Protein AF-A0A3D2JA84-F1 (afdb_monomer)

Solvent-accessible surface area (backbone atoms only — not comparable to full-atom values): 6594 Å² total; per-residue (Å²): 135,84,79,78,58,74,46,76,39,75,86,92,82,63,103,57,94,69,76,65,98,60,51,53,33,43,37,35,64,63,84,68,76,45,43,26,36,58,77,46,74,56,95,83,52,94,64,73,42,64,46,74,56,60,59,85,82,52,64,84,43,54,64,61,51,52,52,50,52,53,33,68,74,36,76,92,55,61,77,60,69,65,62,54,40,48,72,69,37,74,90,46,61,65,72,64,39,49,52,66,70,78,104

Foldseek 3Di:
DDDWDKDAAFDPDDPDPCRDPGGQWIFTDPDDTWIWGFDDDPPPDPDTDTDTDDCVVCVVVQLVVQLVVVLRPDDVSDDDPQVSLCSRCVPDDPVVSVVVVVD

Radius of gyration: 16.43 Å; Cα contacts (8 Å, |Δi|>4): 99; chains: 1; bounding box: 30×42×46 Å

Mean predicted aligned error: 11.06 Å

Secondary structure (DSSP, 8-state):
-----EEEE-----SS----SS-SEEEE-SSS-EEEEEEE--TT-SS-EEEEPPGGGTTT-HHHHHHHHHHHHSGGG---HHHHHHHH-TTS-HHHHHHHHH-

Sequence (103 aa):
MEEQVTRAIYLVGTPFPVCPAYPLFRVTTFSRFSLARLISSSENDEVPLYEPVAERMWRSRSAARSLFKLLLCRACRRAPKEVLIETLWPDVEEASAQHRFDS

Nearest PDB structure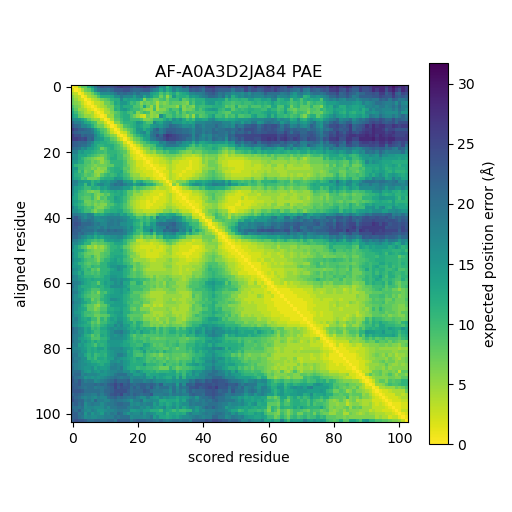s (foldseek):
  3tvl-assembly2_B  TM=3.468E-01  e=3.885E+00  Homo sapiens
  3tvl-assembly1_A  TM=3.293E-01  e=3.423E+00  Homo sapiens

pLDDT: mean 73.34, std 11.17, range [40.22, 90.5]

Structure (mmCIF, N/CA/C/O backbone):
data_AF-A0A3D2JA84-F1
#
_entry.id   AF-A0A3D2JA84-F1
#
loop_
_atom_site.group_PDB
_atom_site.id
_atom_site.type_symbol
_atom_site.label_atom_id
_atom_site.label_alt_id
_atom_site.label_comp_id
_atom_site.label_asym_id
_atom_site.label_entity_id
_atom_site.label_seq_id
_atom_site.pdbx_PDB_ins_code
_atom_site.Cartn_x
_atom_site.Cartn_y
_atom_site.Cartn_z
_atom_site.occupancy
_atom_site.B_iso_or_equiv
_atom_site.auth_seq_id
_atom_site.auth_comp_id
_atom_site.auth_asym_id
_atom_site.auth_atom_id
_atom_site.pdbx_PDB_model_num
ATOM 1 N N . MET A 1 1 ? -0.740 -21.507 -11.382 1.00 40.22 1 MET A N 1
ATOM 2 C CA . MET A 1 1 ? -0.282 -20.318 -12.128 1.00 40.22 1 MET A CA 1
ATOM 3 C C . MET A 1 1 ? -0.590 -19.135 -11.223 1.00 40.22 1 MET A C 1
ATOM 5 O O . MET A 1 1 ? -1.736 -18.723 -11.158 1.00 40.22 1 MET A O 1
ATOM 9 N N . GLU A 1 2 ? 0.353 -18.749 -10.363 1.00 46.22 2 GLU A N 1
ATOM 10 C CA . GLU A 1 2 ? 0.124 -17.691 -9.368 1.00 46.22 2 GLU A CA 1
ATOM 11 C C . GLU A 1 2 ? 0.264 -16.326 -10.048 1.00 46.22 2 GLU A C 1
ATOM 13 O O . GLU A 1 2 ? 1.331 -15.975 -10.552 1.00 46.22 2 GLU A O 1
ATOM 18 N N . GLU A 1 3 ? -0.839 -15.587 -10.121 1.00 51.53 3 GLU A N 1
ATOM 19 C CA . GLU A 1 3 ? -0.905 -14.281 -10.768 1.00 51.53 3 GLU A CA 1
ATOM 20 C C . GLU A 1 3 ? -0.234 -13.231 -9.866 1.00 51.53 3 GLU A C 1
ATOM 22 O O . GLU A 1 3 ? -0.725 -12.884 -8.791 1.00 51.53 3 GLU A O 1
ATOM 27 N N . GLN A 1 4 ? 0.945 -12.752 -10.268 1.00 51.50 4 GLN A N 1
ATOM 28 C CA . GLN A 1 4 ? 1.647 -11.698 -9.541 1.00 51.50 4 GLN A CA 1
ATOM 29 C C . GLN A 1 4 ? 0.957 -10.353 -9.787 1.00 51.50 4 GLN A C 1
ATOM 31 O O . GLN A 1 4 ? 1.069 -9.766 -10.860 1.00 51.50 4 GLN A O 1
ATOM 36 N N . VAL A 1 5 ? 0.262 -9.834 -8.773 1.00 60.75 5 VAL A N 1
ATOM 37 C CA . VAL A 1 5 ? -0.391 -8.521 -8.858 1.00 60.75 5 VAL A CA 1
ATOM 38 C C . VAL A 1 5 ? 0.602 -7.420 -8.475 1.00 60.75 5 VAL A C 1
ATOM 40 O O . VAL A 1 5 ? 0.839 -7.154 -7.294 1.00 60.75 5 VAL A O 1
ATOM 43 N N . THR A 1 6 ? 1.184 -6.755 -9.474 1.00 67.50 6 THR A N 1
ATOM 44 C CA . THR A 1 6 ? 1.996 -5.541 -9.288 1.00 67.50 6 THR A CA 1
ATOM 45 C C . THR A 1 6 ? 1.111 -4.301 -9.377 1.00 67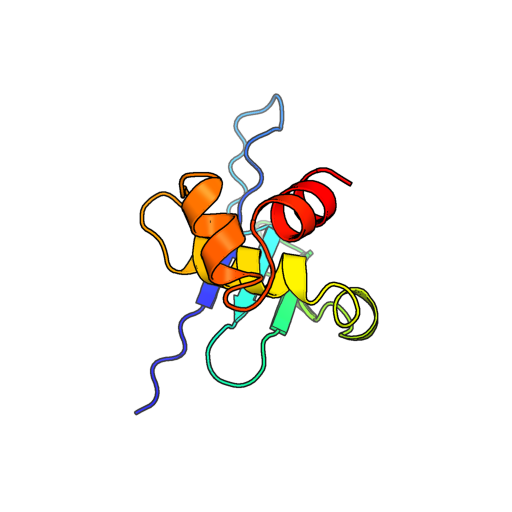.50 6 THR A C 1
ATOM 47 O O . THR A 1 6 ? 0.380 -4.123 -10.350 1.00 67.50 6 THR A O 1
ATOM 50 N N . ARG A 1 7 ? 1.185 -3.405 -8.382 1.00 69.56 7 ARG A N 1
ATOM 51 C CA . ARG A 1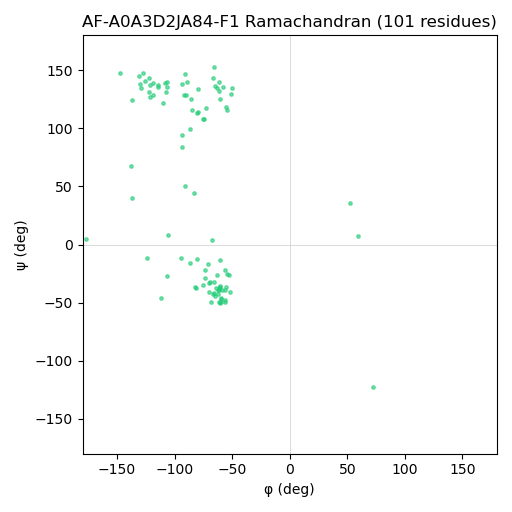 7 ? 0.452 -2.126 -8.405 1.00 69.56 7 ARG A CA 1
ATOM 52 C C . ARG A 1 7 ? 1.397 -0.928 -8.477 1.00 69.56 7 ARG A C 1
ATOM 54 O O . ARG A 1 7 ? 2.415 -0.864 -7.789 1.00 69.56 7 ARG A O 1
ATOM 61 N N . ALA A 1 8 ? 1.014 0.025 -9.322 1.00 71.00 8 ALA A N 1
ATOM 62 C CA . ALA A 1 8 ? 1.727 1.260 -9.629 1.00 71.00 8 ALA A CA 1
ATOM 63 C C . ALA A 1 8 ? 1.251 2.421 -8.735 1.00 71.00 8 ALA A C 1
ATOM 65 O O . ALA A 1 8 ? 0.048 2.572 -8.496 1.00 71.00 8 ALA A O 1
ATOM 66 N N . ILE A 1 9 ? 2.168 3.252 -8.233 1.00 69.81 9 ILE A N 1
ATOM 67 C CA . ILE A 1 9 ? 1.837 4.454 -7.449 1.00 69.81 9 ILE A CA 1
ATOM 68 C C . ILE A 1 9 ? 2.416 5.694 -8.120 1.00 69.81 9 ILE A C 1
ATOM 70 O O . ILE A 1 9 ? 3.618 5.772 -8.375 1.00 69.81 9 ILE A O 1
ATOM 74 N N . TYR A 1 10 ? 1.538 6.670 -8.336 1.00 65.38 10 TYR A N 1
ATOM 75 C CA . TYR A 1 10 ? 1.839 7.994 -8.862 1.00 65.38 10 TYR A CA 1
ATOM 76 C C . TYR A 1 10 ? 1.550 9.017 -7.759 1.00 65.38 10 TYR A C 1
ATOM 78 O O . TYR A 1 10 ? 0.528 8.906 -7.078 1.00 65.38 10 TYR A O 1
ATOM 86 N N . LEU A 1 11 ? 2.443 9.987 -7.552 1.00 59.66 11 LEU A N 1
ATOM 87 C CA . LEU A 1 11 ? 2.176 11.109 -6.653 1.00 59.66 11 LEU A CA 1
ATOM 88 C C . LEU A 1 11 ? 1.409 12.176 -7.436 1.00 59.66 11 LEU A C 1
ATOM 90 O O . LEU A 1 11 ? 1.931 12.732 -8.397 1.00 59.66 11 LEU A O 1
ATOM 94 N N . VAL A 1 12 ? 0.170 12.449 -7.032 1.00 54.47 12 VAL A N 1
ATOM 95 C CA . VAL A 1 12 ? -0.631 13.550 -7.579 1.00 54.47 12 VAL A CA 1
ATOM 96 C C . VAL A 1 12 ? -0.412 14.747 -6.660 1.00 54.47 12 VAL A C 1
ATOM 98 O O . VAL A 1 12 ? -1.025 14.830 -5.600 1.00 54.47 12 VAL A O 1
ATOM 101 N N . GLY A 1 13 ? 0.540 15.616 -7.001 1.00 47.47 13 GLY A N 1
ATOM 102 C CA . GLY A 1 13 ? 0.885 16.753 -6.139 1.00 47.47 13 GLY A CA 1
ATOM 103 C C . GLY A 1 13 ? 1.937 17.727 -6.668 1.00 47.47 13 GLY A C 1
ATOM 104 O O . GLY A 1 13 ? 2.321 18.637 -5.941 1.00 47.47 13 GLY A O 1
ATOM 105 N N . THR A 1 14 ? 2.421 17.577 -7.903 1.00 48.16 14 THR A N 1
ATOM 106 C CA . THR A 1 14 ? 3.318 18.566 -8.512 1.00 48.16 14 THR A CA 1
ATOM 107 C C . THR A 1 14 ? 2.506 19.643 -9.240 1.00 48.16 14 THR A C 1
ATOM 109 O O . THR A 1 14 ? 1.548 19.297 -9.928 1.00 48.16 14 THR A O 1
ATOM 112 N N . PRO A 1 15 ? 2.888 20.933 -9.164 1.00 53.94 15 PRO A N 1
ATOM 113 C CA . PRO A 1 15 ? 2.200 22.030 -9.860 1.00 53.94 15 PRO A CA 1
ATOM 114 C C . PRO A 1 15 ? 2.326 21.978 -11.397 1.00 53.94 15 PRO A C 1
ATOM 116 O O . PRO A 1 15 ? 1.837 22.869 -12.084 1.00 53.94 15 PRO A O 1
ATOM 119 N N . PHE A 1 16 ? 2.955 20.932 -11.945 1.00 48.12 16 PHE A N 1
ATOM 120 C CA . PHE A 1 16 ? 3.124 20.701 -13.376 1.00 48.12 16 PHE A CA 1
ATOM 121 C C . PHE A 1 16 ? 2.449 19.386 -13.798 1.00 48.12 16 PHE A C 1
ATOM 123 O O . PHE A 1 16 ? 2.598 18.382 -13.092 1.00 48.12 16 PHE A O 1
ATOM 130 N N . PRO A 1 17 ? 1.756 19.352 -14.954 1.00 53.16 17 PRO A N 1
ATOM 131 C CA . PRO A 1 17 ? 0.993 18.203 -15.433 1.00 53.16 17 PRO A CA 1
ATOM 132 C C . PRO A 1 17 ? 1.891 17.194 -16.162 1.00 53.16 17 PRO A C 1
ATOM 134 O O . PRO A 1 17 ? 1.548 16.703 -17.232 1.00 53.16 17 PRO A O 1
ATOM 137 N N . VAL A 1 18 ? 3.059 16.881 -15.608 1.00 56.91 18 VAL A N 1
ATOM 138 C CA . VAL A 1 18 ? 3.852 15.741 -16.075 1.00 56.91 18 VAL A CA 1
ATOM 139 C C . VAL A 1 18 ? 3.483 14.553 -15.208 1.00 56.91 18 VAL A C 1
ATOM 141 O O . VAL A 1 18 ? 4.124 14.262 -14.202 1.00 56.91 18 VAL A O 1
ATOM 144 N N . CYS A 1 19 ? 2.393 13.878 -15.581 1.00 57.56 19 CYS A N 1
ATOM 145 C CA . CYS A 1 19 ? 2.177 12.510 -15.128 1.00 57.56 19 CYS A CA 1
ATOM 146 C C . CYS A 1 19 ? 3.432 11.723 -15.525 1.00 57.56 19 CYS A C 1
ATOM 148 O O . CYS A 1 19 ? 3.714 11.636 -16.722 1.00 57.56 19 CYS A O 1
ATOM 150 N N . PRO A 1 20 ? 4.223 11.201 -14.573 1.00 66.06 20 PRO A N 1
ATOM 151 C CA . PRO A 1 20 ? 5.435 10.499 -14.946 1.00 66.06 20 PRO A CA 1
ATOM 152 C C . PRO A 1 20 ? 5.033 9.269 -15.765 1.00 66.06 20 PRO A C 1
ATOM 154 O O . PRO A 1 20 ? 4.100 8.554 -15.389 1.00 66.06 20 PRO A O 1
ATOM 157 N N . ALA A 1 21 ? 5.730 9.030 -16.881 1.00 75.50 21 ALA A N 1
ATOM 158 C CA . ALA A 1 21 ? 5.468 7.893 -17.772 1.00 75.50 21 ALA A CA 1
ATOM 159 C C . ALA A 1 21 ? 5.490 6.551 -17.016 1.00 75.50 21 ALA A C 1
ATOM 161 O O . ALA A 1 21 ? 4.817 5.591 -17.389 1.00 75.50 21 ALA A O 1
ATOM 162 N N . TYR A 1 22 ? 6.211 6.518 -15.891 1.00 77.56 22 TYR A N 1
ATOM 163 C CA . TYR A 1 22 ? 6.362 5.358 -15.032 1.00 77.56 22 TYR A CA 1
ATOM 164 C C . TYR A 1 22 ? 6.014 5.677 -13.574 1.00 77.56 22 TYR A C 1
ATOM 166 O O . TYR A 1 22 ? 6.254 6.788 -13.096 1.00 77.56 22 TYR A O 1
ATOM 174 N N . PRO A 1 23 ? 5.466 4.705 -12.823 1.00 83.25 23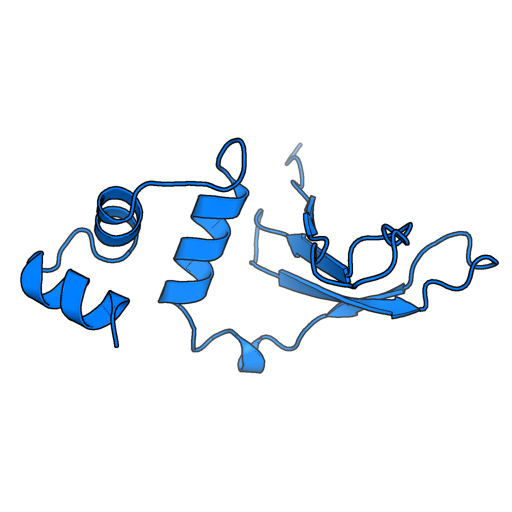 PRO A N 1
ATOM 175 C CA . PRO A 1 23 ? 5.165 4.909 -11.415 1.00 83.25 23 PRO A CA 1
ATOM 176 C C . PRO A 1 23 ? 6.439 5.089 -10.597 1.00 83.25 23 PRO A C 1
ATOM 178 O O . PRO A 1 23 ? 7.428 4.391 -10.815 1.00 83.25 23 PRO A O 1
ATOM 181 N N . LEU A 1 24 ? 6.384 5.964 -9.595 1.00 84.06 24 LEU A N 1
ATOM 182 C CA . LEU A 1 24 ? 7.510 6.242 -8.698 1.00 84.06 24 LEU A CA 1
ATOM 183 C C . LEU A 1 24 ? 7.819 5.057 -7.783 1.00 84.06 24 LEU A C 1
ATOM 185 O O . LEU A 1 24 ? 8.975 4.817 -7.435 1.00 84.06 24 LEU A O 1
ATOM 189 N N . PHE A 1 25 ? 6.780 4.305 -7.416 1.00 84.19 25 PHE A N 1
ATOM 190 C CA . PHE A 1 25 ? 6.905 3.097 -6.617 1.00 84.19 25 PHE A CA 1
ATOM 191 C C . PHE A 1 25 ? 6.155 1.931 -7.254 1.00 84.19 25 PHE A C 1
ATOM 193 O O . PHE A 1 25 ? 5.014 2.076 -7.709 1.00 84.19 25 PHE A O 1
ATOM 200 N N . ARG A 1 26 ? 6.788 0.758 -7.220 1.00 86.56 26 ARG A N 1
ATOM 201 C CA . ARG A 1 26 ? 6.167 -0.535 -7.515 1.00 86.56 26 ARG A CA 1
ATOM 202 C C . ARG A 1 26 ? 6.000 -1.314 -6.224 1.00 86.56 26 ARG A C 1
ATOM 204 O O . ARG A 1 26 ? 6.937 -1.423 -5.431 1.00 86.56 26 ARG A O 1
ATOM 211 N N . VAL A 1 27 ? 4.800 -1.846 -6.027 1.00 84.44 27 VAL A N 1
ATOM 212 C CA . VAL A 1 27 ? 4.464 -2.661 -4.861 1.00 84.44 27 VAL A CA 1
ATOM 213 C C . VAL A 1 27 ? 4.068 -4.046 -5.327 1.00 84.44 27 VAL A C 1
ATOM 215 O O . VAL A 1 27 ? 3.176 -4.185 -6.168 1.00 84.44 27 VAL A O 1
ATOM 218 N N . THR A 1 28 ? 4.694 -5.052 -4.728 1.00 82.25 28 THR A N 1
ATOM 219 C CA . THR A 1 28 ? 4.337 -6.458 -4.917 1.00 82.25 28 THR A CA 1
ATOM 220 C C . THR A 1 28 ? 3.713 -6.961 -3.627 1.00 82.25 28 THR A C 1
ATOM 222 O O . THR A 1 28 ? 4.321 -6.859 -2.559 1.00 82.25 28 THR A O 1
ATOM 225 N N . THR A 1 29 ? 2.475 -7.446 -3.701 1.00 73.19 29 THR A N 1
ATOM 226 C CA . THR A 1 29 ? 1.716 -7.905 -2.526 1.00 73.19 29 THR A CA 1
ATOM 227 C C . THR A 1 29 ? 1.591 -9.423 -2.439 1.00 73.19 29 THR A C 1
ATOM 229 O O . THR A 1 29 ? 1.478 -9.932 -1.326 1.00 73.19 29 THR A O 1
ATOM 232 N N . PHE A 1 30 ? 1.644 -10.136 -3.569 1.00 64.75 30 PHE A N 1
ATOM 233 C CA . PHE A 1 30 ? 1.655 -11.601 -3.615 1.00 64.75 30 PHE A CA 1
ATOM 234 C C . PHE A 1 30 ? 3.060 -12.141 -3.307 1.00 64.75 30 PHE A C 1
ATOM 236 O O . PHE A 1 30 ? 4.044 -11.636 -3.844 1.00 64.75 30 PHE A O 1
ATOM 243 N N . SER A 1 31 ? 3.146 -13.158 -2.440 1.00 68.69 31 SER A N 1
ATOM 244 C CA . SER A 1 31 ? 4.356 -13.643 -1.743 1.00 68.69 31 SER A CA 1
ATOM 245 C C . SER A 1 31 ? 4.858 -12.708 -0.622 1.00 68.69 31 SER A C 1
ATOM 247 O O . SER A 1 31 ? 4.131 -12.409 0.328 1.00 68.69 31 SER A O 1
ATOM 249 N N . ARG A 1 32 ? 6.109 -12.245 -0.687 1.00 74.62 32 ARG A N 1
ATOM 250 C CA . ARG A 1 32 ? 6.707 -11.289 0.243 1.00 74.62 32 ARG A CA 1
ATOM 251 C C . ARG A 1 32 ? 6.378 -9.876 -0.216 1.00 74.62 32 ARG A C 1
ATOM 253 O O . ARG A 1 32 ? 6.710 -9.488 -1.330 1.00 74.62 32 ARG A O 1
ATOM 260 N N . PHE A 1 33 ? 5.786 -9.086 0.681 1.00 78.69 33 PHE A N 1
ATOM 261 C CA . PHE A 1 33 ? 5.597 -7.657 0.437 1.00 78.69 33 PHE A CA 1
ATOM 262 C C . PHE A 1 33 ? 6.945 -7.009 0.110 1.00 78.69 33 PHE A C 1
ATOM 264 O O . PHE A 1 33 ? 7.843 -7.022 0.954 1.00 78.69 33 PHE A O 1
ATOM 271 N N . SER A 1 34 ? 7.069 -6.445 -1.086 1.00 83.12 34 SER A N 1
ATOM 272 C CA . SER A 1 34 ? 8.261 -5.730 -1.530 1.00 83.12 34 SER A CA 1
ATOM 273 C C . SER A 1 34 ? 7.877 -4.380 -2.126 1.00 83.12 34 SER A C 1
ATOM 275 O O . SER A 1 34 ? 6.812 -4.213 -2.726 1.00 83.12 34 SER A O 1
ATOM 277 N N . LEU A 1 35 ? 8.747 -3.399 -1.903 1.00 86.94 35 LEU A N 1
ATOM 278 C CA . LEU A 1 35 ? 8.614 -2.040 -2.405 1.00 86.94 35 LEU A CA 1
ATOM 279 C C . LEU A 1 35 ? 9.853 -1.742 -3.239 1.00 86.94 35 LEU A C 1
ATOM 281 O O . LEU A 1 35 ? 10.962 -1.975 -2.766 1.00 86.94 35 LEU A O 1
ATOM 285 N N . ALA A 1 36 ? 9.673 -1.217 -4.443 1.00 88.31 36 ALA A N 1
ATOM 286 C CA . ALA A 1 36 ? 10.771 -0.752 -5.277 1.00 88.31 36 ALA A CA 1
ATOM 287 C C . ALA A 1 36 ? 10.531 0.699 -5.701 1.00 88.31 36 ALA A C 1
ATOM 289 O O . ALA A 1 36 ? 9.391 1.076 -5.986 1.00 88.31 36 ALA A O 1
ATOM 290 N N . ARG A 1 37 ? 11.589 1.511 -5.719 1.00 88.56 37 ARG A N 1
ATOM 291 C CA . ARG A 1 37 ? 11.562 2.929 -6.097 1.00 88.56 37 ARG A CA 1
ATOM 292 C C . ARG A 1 37 ? 12.190 3.110 -7.472 1.00 88.56 37 ARG A C 1
ATOM 294 O O . ARG A 1 37 ? 13.211 2.495 -7.758 1.00 88.56 37 ARG A O 1
ATOM 301 N N . LEU A 1 38 ? 11.602 3.970 -8.291 1.00 85.88 38 LEU A N 1
ATOM 302 C CA . LEU A 1 38 ? 12.175 4.401 -9.562 1.00 85.88 38 LEU A CA 1
ATOM 303 C C . LEU A 1 38 ? 13.521 5.117 -9.327 1.00 85.88 38 LEU A C 1
ATOM 305 O O . LEU A 1 38 ? 13.619 5.978 -8.447 1.00 85.88 38 LEU A O 1
ATOM 309 N N . ILE A 1 39 ? 14.551 4.742 -10.088 1.00 85.00 39 ILE A N 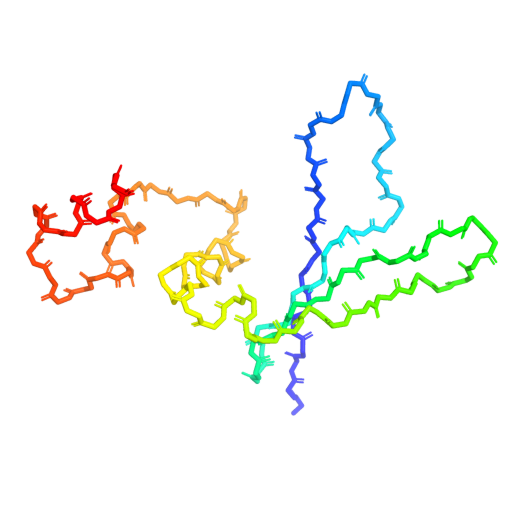1
ATOM 310 C CA . ILE A 1 39 ? 15.876 5.391 -10.082 1.00 85.00 39 ILE A CA 1
ATOM 311 C C . ILE A 1 39 ? 16.138 6.121 -11.396 1.00 85.00 39 ILE A C 1
ATOM 313 O O . ILE A 1 39 ? 16.591 7.260 -11.365 1.00 85.00 39 ILE A O 1
ATOM 317 N N . SER A 1 40 ? 15.853 5.478 -12.529 1.00 76.75 40 SER A N 1
ATOM 318 C CA . SER A 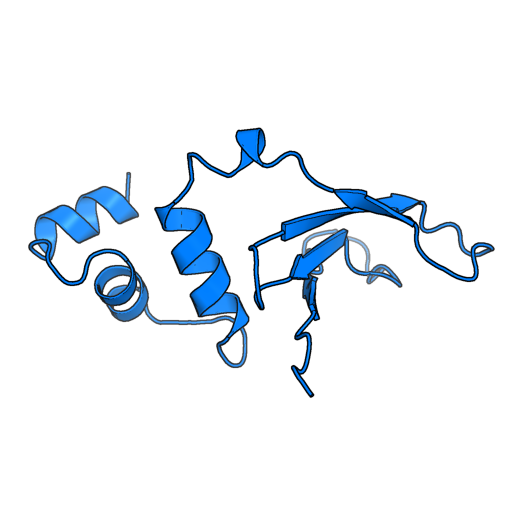1 40 ? 15.989 6.074 -13.858 1.00 76.75 40 SER A CA 1
ATOM 319 C C . SER A 1 40 ? 14.703 5.875 -14.638 1.00 76.75 40 SER A C 1
ATOM 321 O O . SER A 1 40 ? 14.133 4.780 -14.656 1.00 76.75 40 SER A O 1
ATOM 323 N N . SER A 1 41 ? 14.271 6.948 -15.284 1.00 67.25 41 SER A N 1
ATOM 324 C CA . SER A 1 41 ? 13.169 6.974 -16.238 1.00 67.25 41 SER A CA 1
ATOM 325 C C . SER A 1 41 ? 13.542 7.822 -17.446 1.00 67.25 41 SER A C 1
ATOM 327 O O . SER A 1 41 ? 12.741 8.659 -17.866 1.00 67.25 41 SER A O 1
ATOM 329 N N . SER A 1 42 ? 14.787 7.716 -17.923 1.00 59.56 42 SER A N 1
ATOM 330 C CA . SER A 1 42 ? 15.197 8.505 -19.081 1.00 59.56 42 SER A CA 1
ATOM 331 C C . SER A 1 42 ? 14.337 8.117 -20.290 1.00 59.56 42 SER A C 1
ATOM 333 O O . SER A 1 42 ? 14.010 6.947 -20.468 1.00 59.56 42 SER A O 1
ATOM 335 N N . GLU A 1 43 ? 13.929 9.097 -21.100 1.00 58.50 43 GLU A N 1
ATOM 336 C CA . GLU A 1 43 ? 13.047 8.888 -22.264 1.00 58.50 43 GLU A CA 1
ATOM 337 C C . GLU A 1 43 ? 13.643 7.942 -23.327 1.00 58.50 43 GLU A C 1
ATOM 339 O O . GLU A 1 43 ? 12.914 7.469 -24.191 1.00 58.50 43 GLU A O 1
ATOM 344 N N . ASN A 1 44 ? 14.945 7.635 -23.239 1.00 59.94 44 ASN A N 1
ATOM 345 C CA . ASN A 1 44 ? 15.644 6.681 -24.105 1.00 59.94 44 ASN A CA 1
ATOM 346 C C . ASN A 1 44 ? 15.731 5.255 -23.530 1.00 59.94 44 ASN A C 1
ATOM 348 O O . ASN A 1 44 ? 16.119 4.343 -24.257 1.00 59.94 44 ASN A O 1
ATOM 352 N N . ASP A 1 45 ? 15.404 5.041 -22.252 1.00 58.81 45 ASP A N 1
ATOM 353 C CA . ASP A 1 45 ? 15.397 3.702 -21.665 1.00 58.81 45 ASP A CA 1
ATOM 354 C C . ASP A 1 45 ? 14.088 2.989 -22.052 1.00 58.81 45 ASP A C 1
ATOM 356 O O . ASP A 1 45 ? 13.007 3.355 -21.586 1.00 58.81 45 ASP A O 1
ATOM 360 N N . GLU A 1 46 ? 14.177 1.926 -22.863 1.00 66.06 46 GLU A N 1
ATOM 361 C CA . GLU A 1 46 ? 13.031 1.053 -23.193 1.00 66.06 46 GLU A CA 1
ATOM 362 C C . GLU A 1 46 ? 12.363 0.460 -21.937 1.00 66.06 46 GLU A C 1
ATOM 364 O O . GLU A 1 46 ? 11.192 0.073 -21.976 1.00 66.06 46 GLU A O 1
ATOM 369 N N . VAL A 1 47 ? 13.085 0.391 -20.806 1.00 73.88 47 VAL A N 1
ATOM 370 C CA . VAL A 1 47 ? 12.578 -0.152 -19.541 1.00 73.88 47 VAL A CA 1
ATOM 371 C C . VAL A 1 47 ? 12.996 0.720 -18.344 1.00 73.88 47 VAL A C 1
ATOM 373 O O . VAL A 1 47 ? 14.189 0.901 -18.103 1.00 73.88 47 VAL A O 1
ATOM 376 N N . PRO A 1 48 ? 12.048 1.203 -17.517 1.00 82.31 48 PRO A N 1
ATOM 377 C CA . PRO A 1 48 ? 12.356 1.961 -16.302 1.00 82.31 48 PRO A CA 1
ATOM 378 C C . PRO A 1 48 ? 13.096 1.114 -15.256 1.00 82.31 48 PRO A C 1
ATOM 380 O O . PRO A 1 48 ? 12.695 -0.016 -14.951 1.00 82.31 48 PRO A O 1
ATOM 383 N N . LEU A 1 49 ? 14.126 1.692 -14.633 1.00 84.88 49 LEU A N 1
ATOM 384 C CA . LEU A 1 49 ? 14.932 1.025 -13.607 1.00 84.88 49 LEU A CA 1
ATOM 385 C C . LEU A 1 49 ? 14.383 1.285 -12.203 1.00 84.88 49 LEU A C 1
ATOM 387 O O . LEU A 1 49 ? 14.206 2.433 -11.784 1.00 84.88 49 LEU A O 1
ATOM 391 N N . TYR A 1 50 ? 14.176 0.203 -11.451 1.00 88.62 50 TYR A N 1
ATOM 392 C CA . TYR A 1 50 ? 13.685 0.232 -10.075 1.00 88.62 50 TYR A CA 1
ATOM 393 C C . TYR A 1 50 ? 14.664 -0.440 -9.117 1.00 88.62 50 TYR A C 1
ATOM 395 O O . TYR A 1 50 ? 15.136 -1.542 -9.382 1.00 88.62 50 TYR A O 1
ATOM 403 N N . GLU A 1 51 ? 14.884 0.175 -7.958 1.00 90.50 51 GLU A N 1
ATOM 404 C CA . GLU A 1 51 ? 15.669 -0.402 -6.867 1.00 90.50 51 GLU A CA 1
ATOM 405 C C . GLU A 1 51 ? 14.771 -0.845 -5.706 1.00 90.50 51 GLU A C 1
ATOM 407 O O . GLU A 1 51 ? 13.879 -0.092 -5.295 1.00 90.50 51 GLU A O 1
ATOM 412 N N . PRO A 1 52 ? 15.002 -2.039 -5.132 1.00 89.31 52 PRO A N 1
ATOM 413 C CA . PRO A 1 52 ? 14.311 -2.483 -3.930 1.00 89.31 52 PRO A CA 1
ATOM 414 C C . PRO A 1 52 ? 14.572 -1.558 -2.735 1.00 89.31 52 PRO A C 1
ATOM 416 O O . PRO A 1 52 ? 15.705 -1.361 -2.300 1.00 89.31 52 PRO A O 1
ATOM 419 N N . VAL A 1 53 ? 13.504 -1.060 -2.118 1.00 88.00 53 VAL A N 1
ATOM 420 C CA . VAL A 1 53 ? 13.590 -0.349 -0.842 1.00 88.00 53 VAL A CA 1
ATOM 421 C C . VAL A 1 53 ? 13.875 -1.368 0.256 1.00 88.00 53 VAL A C 1
ATOM 423 O O . VAL A 1 53 ? 13.055 -2.251 0.529 1.00 88.00 53 VAL A O 1
ATOM 426 N N . ALA A 1 54 ? 15.031 -1.223 0.906 1.00 86.31 54 ALA A N 1
ATOM 427 C CA . ALA A 1 54 ? 15.501 -2.134 1.943 1.00 86.31 54 ALA A CA 1
ATOM 428 C C . ALA A 1 54 ? 14.437 -2.379 3.023 1.00 86.31 54 ALA A C 1
ATOM 430 O O . ALA A 1 54 ? 13.907 -1.437 3.612 1.00 86.31 54 ALA A O 1
ATOM 431 N N . GLU A 1 55 ? 14.171 -3.650 3.339 1.00 83.12 55 GLU A N 1
ATOM 432 C CA . GLU A 1 55 ? 13.090 -4.033 4.256 1.00 83.12 55 GLU A CA 1
ATOM 433 C C . GLU A 1 55 ? 13.192 -3.358 5.625 1.00 83.12 55 GLU A C 1
ATOM 435 O O . GLU A 1 55 ? 12.183 -2.932 6.181 1.00 83.12 55 GLU A O 1
ATOM 440 N N . ARG A 1 56 ? 14.411 -3.165 6.140 1.00 83.94 56 ARG A N 1
ATOM 441 C CA . ARG A 1 56 ? 14.662 -2.450 7.403 1.00 83.94 56 ARG A CA 1
ATOM 442 C C . ARG A 1 56 ? 14.021 -1.055 7.474 1.00 83.94 56 ARG A C 1
ATOM 444 O O . ARG A 1 56 ? 13.701 -0.611 8.567 1.00 83.94 56 ARG A O 1
ATOM 451 N N . MET A 1 57 ? 13.797 -0.396 6.333 1.00 81.69 57 MET A N 1
ATOM 452 C CA . MET A 1 57 ? 13.185 0.937 6.251 1.00 81.69 57 MET A CA 1
ATOM 453 C C . MET A 1 57 ? 11.679 0.925 6.533 1.00 81.69 57 MET A C 1
ATOM 455 O O . MET A 1 57 ? 11.129 1.922 6.989 1.00 81.69 57 MET A O 1
ATOM 459 N N . TRP A 1 58 ? 10.996 -0.185 6.242 1.00 80.00 58 TRP A N 1
ATOM 460 C CA . TRP A 1 58 ? 9.536 -0.279 6.338 1.00 80.00 58 TRP A CA 1
ATOM 461 C C . TRP A 1 58 ? 9.047 -1.409 7.246 1.00 80.00 58 TRP A C 1
ATOM 463 O O . TRP A 1 58 ? 7.871 -1.441 7.599 1.00 80.00 58 TRP A O 1
ATOM 473 N N . ARG A 1 59 ? 9.914 -2.333 7.672 1.00 78.44 59 ARG A N 1
ATOM 474 C CA . ARG A 1 59 ? 9.536 -3.505 8.476 1.00 78.44 59 ARG A CA 1
ATOM 475 C C . ARG A 1 59 ? 8.878 -3.135 9.802 1.00 78.44 59 ARG A C 1
ATOM 477 O O . ARG A 1 59 ? 7.909 -3.789 10.173 1.00 78.44 59 ARG A O 1
ATOM 484 N N . SER A 1 60 ? 9.363 -2.087 10.470 1.00 80.44 60 SER A N 1
ATOM 485 C CA . SER A 1 60 ? 8.812 -1.580 11.737 1.00 80.44 60 SER A CA 1
ATOM 486 C C . SER A 1 60 ? 7.452 -0.891 11.583 1.00 80.44 60 SER A C 1
ATOM 488 O O . SER A 1 60 ? 6.729 -0.728 12.558 1.00 80.44 60 SER A O 1
ATOM 490 N N . ARG A 1 61 ? 7.062 -0.517 10.358 1.00 81.00 61 ARG A N 1
ATOM 491 C CA . ARG A 1 61 ? 5.814 0.195 10.047 1.00 81.00 61 ARG A CA 1
ATOM 492 C C . ARG A 1 61 ? 4.677 -0.790 9.739 1.00 81.00 61 ARG A C 1
ATOM 494 O O . ARG A 1 61 ? 4.031 -0.692 8.698 1.00 81.00 61 ARG A O 1
ATOM 501 N N . SER A 1 62 ? 4.455 -1.776 10.610 1.00 79.00 62 SER A N 1
ATOM 502 C CA . SER A 1 62 ? 3.489 -2.869 10.390 1.00 79.00 62 SER A CA 1
ATOM 503 C C . SER A 1 62 ? 2.068 -2.366 10.107 1.00 79.00 62 SER A C 1
ATOM 505 O O . SER A 1 62 ? 1.481 -2.771 9.106 1.00 79.00 62 SER A O 1
ATOM 507 N N . ALA A 1 63 ? 1.561 -1.424 10.907 1.00 77.88 63 ALA A N 1
ATOM 508 C CA . ALA A 1 63 ? 0.241 -0.822 10.713 1.00 77.88 63 ALA A CA 1
ATOM 509 C C . ALA A 1 63 ? 0.136 -0.096 9.359 1.00 77.88 63 ALA A C 1
ATOM 511 O O . ALA A 1 63 ? -0.756 -0.376 8.559 1.00 77.88 63 ALA A O 1
ATOM 512 N N . ALA A 1 64 ? 1.114 0.755 9.034 1.00 79.94 64 ALA A N 1
ATOM 513 C CA . ALA A 1 64 ? 1.137 1.459 7.753 1.00 79.94 64 ALA A CA 1
ATOM 514 C C . ALA A 1 64 ? 1.200 0.492 6.557 1.00 79.94 64 ALA A C 1
ATOM 516 O O . ALA A 1 64 ? 0.563 0.732 5.535 1.00 79.94 64 ALA A O 1
ATOM 517 N N . ARG A 1 65 ? 1.915 -0.635 6.676 1.00 80.69 65 ARG A N 1
ATOM 518 C CA . ARG A 1 65 ? 1.949 -1.679 5.63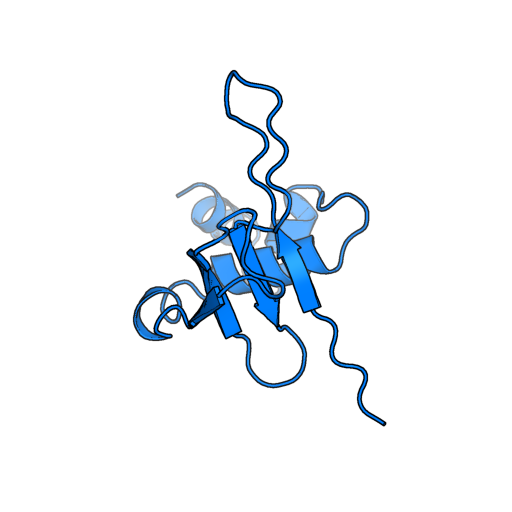7 1.00 80.69 65 ARG A CA 1
ATOM 519 C C . ARG A 1 65 ? 0.603 -2.365 5.463 1.00 80.69 65 ARG A C 1
ATOM 521 O O . ARG A 1 65 ? 0.211 -2.615 4.326 1.00 80.69 65 ARG A O 1
ATOM 528 N N . SER A 1 66 ? -0.085 -2.686 6.554 1.00 78.56 66 SER A N 1
ATOM 529 C CA . SER A 1 66 ? -1.416 -3.295 6.503 1.00 78.56 66 SER A CA 1
ATOM 530 C C . SER A 1 66 ? -2.439 -2.344 5.880 1.00 78.56 66 SER A C 1
ATOM 532 O O . SER A 1 66 ? -3.140 -2.749 4.953 1.00 78.56 66 SER A O 1
ATOM 534 N N . LEU A 1 67 ? -2.436 -1.061 6.269 1.00 81.06 67 LEU A N 1
ATOM 535 C CA . LEU A 1 67 ? -3.248 -0.021 5.619 1.00 81.06 67 LEU A CA 1
ATOM 536 C C . LEU A 1 67 ? -2.956 0.066 4.132 1.00 81.06 67 LEU A C 1
ATOM 538 O O . LEU A 1 67 ? -3.859 0.062 3.303 1.00 81.06 67 LEU A O 1
ATOM 542 N N . PHE A 1 68 ? -1.677 0.135 3.787 1.00 79.75 68 PHE A N 1
ATOM 543 C CA . PHE A 1 68 ? -1.255 0.280 2.412 1.00 79.75 68 PHE A CA 1
ATOM 544 C C . PHE A 1 68 ? -1.682 -0.914 1.559 1.00 79.75 68 PHE A C 1
ATOM 546 O O . PHE A 1 68 ? -2.210 -0.715 0.471 1.00 79.75 68 PHE A O 1
ATOM 553 N N . LYS A 1 69 ? -1.553 -2.148 2.063 1.00 80.12 69 LYS A N 1
ATOM 554 C CA . LYS A 1 69 ? -2.088 -3.347 1.398 1.00 80.12 69 LYS A CA 1
ATOM 555 C C . LYS A 1 69 ? -3.608 -3.273 1.219 1.00 80.12 69 LYS A C 1
ATOM 557 O O . LYS A 1 69 ? -4.089 -3.541 0.122 1.00 80.12 69 LYS A O 1
ATOM 562 N N . LEU A 1 70 ? -4.351 -2.877 2.254 1.00 79.88 70 LEU A N 1
ATOM 563 C CA . LEU A 1 70 ? -5.810 -2.745 2.195 1.00 79.88 70 LEU A CA 1
ATOM 564 C C . LEU A 1 70 ? -6.238 -1.719 1.136 1.00 79.88 70 LEU A C 1
ATOM 566 O O . LEU A 1 70 ? -7.074 -2.011 0.282 1.00 79.88 70 LEU A O 1
ATOM 570 N N . LEU A 1 71 ? -5.641 -0.527 1.166 1.00 81.06 71 LEU A N 1
ATOM 571 C CA . LEU A 1 71 ? -5.923 0.547 0.214 1.00 81.06 71 LEU A CA 1
ATOM 572 C C . LEU A 1 71 ? -5.520 0.157 -1.205 1.00 81.06 71 LEU A C 1
ATOM 574 O O . LEU A 1 71 ? -6.231 0.484 -2.154 1.00 81.06 71 LEU A O 1
ATOM 578 N N . LEU A 1 72 ? -4.411 -0.572 -1.356 1.00 78.50 72 LEU A N 1
ATOM 579 C CA . LEU A 1 72 ? -3.994 -1.108 -2.641 1.00 78.50 72 LEU A CA 1
ATOM 580 C C . LEU A 1 72 ? -5.033 -2.063 -3.206 1.00 78.50 72 LEU A C 1
ATOM 582 O O . LEU A 1 72 ? -5.238 -2.000 -4.405 1.00 78.50 72 LEU A O 1
ATOM 586 N N . CYS A 1 73 ? -5.709 -2.885 -2.404 1.00 76.50 73 CYS A N 1
ATOM 587 C CA . CYS A 1 73 ? -6.724 -3.827 -2.884 1.00 76.50 73 CYS A CA 1
ATOM 588 C C . CYS A 1 73 ? -8.107 -3.200 -3.141 1.00 76.50 73 CYS A C 1
ATOM 590 O O . CYS A 1 73 ? -8.939 -3.838 -3.784 1.00 76.50 73 CYS A O 1
ATOM 592 N N . ARG A 1 74 ? -8.370 -1.963 -2.695 1.00 75.94 74 ARG A N 1
ATOM 593 C CA . ARG A 1 74 ? -9.677 -1.303 -2.852 1.00 75.94 74 ARG A CA 1
ATOM 594 C C . ARG A 1 74 ? -9.808 -0.483 -4.136 1.00 75.94 74 ARG A C 1
ATOM 596 O O . ARG A 1 74 ? -8.866 0.172 -4.586 1.00 75.94 74 ARG A O 1
ATOM 603 N N . ALA A 1 75 ? -11.025 -0.458 -4.684 1.00 69.69 75 ALA A N 1
ATOM 604 C CA . ALA A 1 75 ? -11.399 0.470 -5.747 1.00 69.69 75 ALA A CA 1
ATOM 605 C C . ALA A 1 75 ? -11.179 1.920 -5.278 1.00 69.69 75 ALA A C 1
ATOM 607 O O . ALA A 1 75 ? -11.484 2.270 -4.138 1.00 69.69 75 ALA A O 1
ATOM 608 N N . CYS A 1 76 ? -10.582 2.748 -6.137 1.00 70.88 76 CYS A N 1
ATOM 609 C CA . CYS A 1 76 ? -10.251 4.152 -5.855 1.00 70.88 76 CYS A CA 1
ATOM 610 C C . CYS A 1 76 ? -9.311 4.403 -4.657 1.00 70.88 76 CYS A C 1
ATOM 612 O O . CYS A 1 76 ? -9.085 5.563 -4.321 1.00 70.88 76 CYS A O 1
ATOM 614 N N . ARG A 1 77 ? -8.732 3.362 -4.032 1.00 76.25 77 ARG A N 1
ATOM 615 C CA . ARG A 1 77 ? -7.802 3.470 -2.887 1.00 76.25 77 ARG A CA 1
ATOM 616 C C . ARG A 1 77 ? -8.356 4.308 -1.728 1.00 76.25 77 ARG A C 1
ATOM 618 O O . ARG A 1 77 ? -7.612 5.037 -1.078 1.00 76.25 77 ARG A O 1
ATOM 625 N N . ARG A 1 78 ? -9.667 4.230 -1.489 1.00 76.88 78 ARG A N 1
ATOM 626 C CA . ARG A 1 78 ? -10.355 4.928 -0.396 1.00 76.88 78 ARG A CA 1
ATOM 627 C C . ARG A 1 78 ? -11.071 3.924 0.493 1.00 76.88 78 ARG A C 1
ATOM 629 O O . ARG A 1 78 ? -11.617 2.937 0.006 1.00 76.88 78 ARG A O 1
ATOM 636 N N . ALA A 1 79 ? -11.066 4.195 1.788 1.00 78.75 79 ALA A N 1
ATOM 637 C CA . ALA A 1 79 ? -11.870 3.498 2.776 1.00 78.75 79 ALA A CA 1
ATOM 638 C C . ALA A 1 79 ? -12.239 4.492 3.887 1.00 78.75 79 ALA A C 1
ATOM 640 O O . ALA A 1 79 ? -11.452 5.409 4.145 1.00 78.75 79 ALA A O 1
ATOM 641 N N . PRO A 1 80 ? -13.417 4.338 4.507 1.00 82.50 80 PRO A N 1
ATOM 642 C CA . PRO A 1 80 ? -13.788 5.133 5.669 1.00 82.50 80 PRO A CA 1
ATOM 643 C C . PRO A 1 80 ? -12.872 4.785 6.854 1.00 82.50 80 PRO A C 1
ATOM 645 O O . PRO A 1 80 ? -12.289 3.695 6.899 1.00 82.50 80 PRO A O 1
ATOM 648 N N . LYS A 1 81 ? -12.687 5.740 7.770 1.00 79.38 81 LYS A N 1
ATOM 649 C CA . LYS A 1 81 ? -11.686 5.660 8.847 1.00 79.38 81 LYS A CA 1
ATOM 650 C C . LYS A 1 81 ? -11.949 4.467 9.763 1.00 79.38 81 LYS A C 1
ATOM 652 O O . LYS A 1 81 ? -11.016 3.760 10.123 1.00 79.38 81 LYS A O 1
ATOM 657 N N . GLU A 1 82 ? -13.212 4.201 10.047 1.00 79.94 82 GLU A N 1
ATOM 658 C CA . GLU A 1 82 ? -13.689 3.115 10.903 1.00 79.94 82 GLU A CA 1
ATOM 659 C C . GLU A 1 82 ? -13.238 1.763 10.335 1.00 79.94 82 GLU A C 1
ATOM 661 O O . GLU A 1 82 ? -12.597 0.967 11.012 1.00 79.94 82 GLU A O 1
ATOM 666 N N . VAL A 1 83 ? -13.416 1.568 9.025 1.00 79.44 83 VAL A N 1
ATOM 667 C CA . VAL A 1 83 ? -12.985 0.347 8.329 1.00 79.44 83 VAL A CA 1
ATOM 668 C C . VAL A 1 83 ? -11.459 0.199 8.310 1.00 79.44 83 VAL A C 1
ATOM 670 O O . VAL A 1 83 ? -10.941 -0.921 8.317 1.00 79.44 83 VAL A O 1
ATOM 673 N N . LEU A 1 84 ? -10.710 1.308 8.260 1.00 80.44 84 LEU A N 1
ATOM 674 C CA . LEU A 1 84 ? -9.248 1.269 8.373 1.00 80.44 84 LEU A CA 1
ATOM 675 C C . LEU A 1 84 ? -8.811 0.801 9.766 1.00 80.44 84 LEU A C 1
ATOM 677 O O . LEU A 1 84 ? -7.882 0.001 9.866 1.00 80.44 84 LEU A O 1
ATOM 681 N N . ILE A 1 85 ? -9.486 1.278 10.810 1.00 79.94 85 ILE A N 1
ATOM 682 C CA . ILE A 1 85 ? -9.205 0.949 12.211 1.00 79.94 85 ILE A CA 1
ATOM 683 C C . ILE A 1 85 ? -9.545 -0.514 12.499 1.00 79.94 85 ILE A C 1
ATOM 685 O O . ILE A 1 85 ? -8.670 -1.242 12.969 1.00 79.94 85 ILE A O 1
ATOM 689 N N . GLU A 1 86 ? -10.741 -0.973 12.122 1.00 80.31 86 GLU A N 1
ATOM 690 C CA . GLU A 1 86 ? -11.168 -2.375 12.265 1.00 80.31 86 GLU A CA 1
ATOM 691 C C . GLU A 1 86 ? -10.206 -3.344 11.568 1.00 80.31 86 GLU A C 1
ATOM 693 O O . GLU A 1 86 ? -9.878 -4.403 12.095 1.00 80.31 86 GLU A O 1
ATOM 698 N N . THR A 1 87 ? -9.697 -2.973 10.388 1.00 77.25 87 THR A N 1
ATOM 699 C CA . THR A 1 87 ? -8.749 -3.830 9.659 1.00 77.25 87 THR A CA 1
ATOM 700 C C . THR A 1 87 ? -7.380 -3.893 10.345 1.00 77.25 87 THR A C 1
ATOM 702 O O . THR A 1 87 ? -6.679 -4.902 10.244 1.00 77.25 87 THR A O 1
ATOM 705 N N . LEU A 1 88 ? -6.946 -2.808 10.988 1.00 76.06 88 LEU A N 1
ATOM 706 C CA . LEU A 1 88 ? -5.626 -2.734 11.615 1.00 76.06 88 LEU A CA 1
ATOM 707 C C . LEU A 1 88 ? -5.572 -3.359 13.000 1.00 76.06 88 LEU A C 1
ATOM 709 O O . LEU A 1 88 ? -4.542 -3.930 13.368 1.00 76.06 88 LEU A 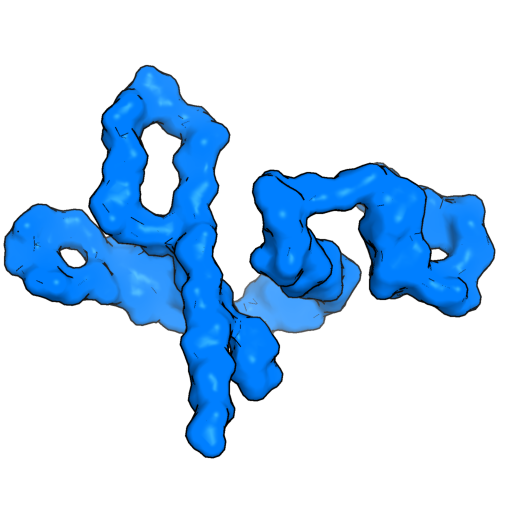O 1
ATOM 713 N N . TRP A 1 89 ? -6.646 -3.203 13.764 1.00 78.62 89 TRP A N 1
ATOM 714 C CA . TRP A 1 89 ? -6.728 -3.616 15.154 1.00 78.62 89 TRP A CA 1
ATOM 715 C C . TRP A 1 89 ? -8.084 -4.275 15.440 1.00 78.62 89 TRP A C 1
ATOM 717 O O . TRP A 1 89 ? -8.869 -3.724 16.206 1.00 78.62 89 TRP A O 1
ATOM 727 N N . PRO A 1 90 ? -8.356 -5.459 14.861 1.00 71.94 90 PRO A N 1
ATOM 728 C CA . PRO A 1 90 ? -9.644 -6.135 15.029 1.00 71.94 90 PRO A CA 1
ATOM 729 C C . PRO A 1 90 ? -9.934 -6.532 16.487 1.00 71.94 90 PRO A C 1
ATOM 731 O O . PRO A 1 90 ? -11.092 -6.619 16.875 1.00 71.94 90 PRO A O 1
ATOM 734 N N . ASP A 1 91 ? -8.886 -6.736 17.294 1.00 74.81 91 ASP A N 1
ATOM 735 C CA . ASP A 1 91 ? -8.982 -7.229 18.677 1.00 74.81 91 ASP A CA 1
ATOM 736 C C . ASP A 1 91 ? -8.740 -6.144 19.745 1.00 74.81 91 ASP A C 1
ATOM 738 O O . ASP A 1 91 ? -8.562 -6.455 20.924 1.00 74.81 91 ASP A O 1
ATOM 742 N N . VAL A 1 92 ? -8.646 -4.869 19.358 1.00 74.44 92 VAL A N 1
ATOM 743 C CA . VAL A 1 92 ? -8.359 -3.766 20.291 1.00 74.44 92 VAL A CA 1
ATOM 744 C C . VAL A 1 92 ? -9.616 -2.933 20.486 1.00 74.44 92 VAL A C 1
ATOM 746 O O . VAL A 1 92 ? -10.304 -2.621 19.520 1.00 74.44 92 VAL A O 1
ATOM 749 N N . GLU A 1 93 ? -9.884 -2.522 21.728 1.00 74.38 93 GLU A N 1
ATOM 750 C CA . GLU A 1 93 ? -10.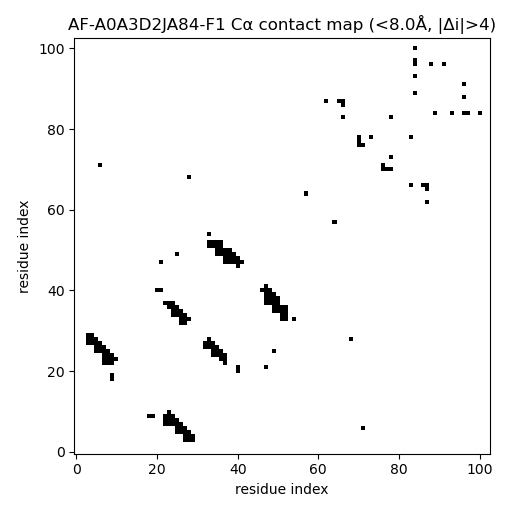952 -1.565 22.026 1.00 74.38 93 GLU A CA 1
ATOM 751 C C . GLU A 1 93 ? -10.854 -0.324 21.132 1.00 74.38 93 GLU A C 1
ATOM 753 O O . GLU A 1 93 ? -9.783 0.271 20.970 1.00 74.38 93 GLU A O 1
ATOM 758 N N . GLU A 1 94 ? -11.999 0.082 20.589 1.00 68.94 94 GLU A N 1
ATOM 759 C CA . GLU A 1 94 ? -12.133 1.132 19.578 1.00 68.94 94 GLU A CA 1
ATOM 760 C C . GLU A 1 94 ? -11.431 2.437 19.985 1.00 68.94 94 GLU A C 1
ATOM 762 O O . GLU A 1 94 ? -10.694 3.021 19.193 1.00 68.94 94 GLU A O 1
ATOM 767 N N . ALA A 1 95 ? -11.536 2.836 21.257 1.00 65.38 95 ALA A N 1
ATOM 768 C CA . ALA A 1 95 ? -10.865 4.021 21.795 1.00 65.38 95 ALA A CA 1
ATOM 769 C C . ALA A 1 95 ? -9.325 3.931 21.734 1.00 65.38 95 ALA A C 1
ATOM 771 O O . ALA A 1 95 ? -8.642 4.907 21.414 1.00 65.38 95 ALA A O 1
ATOM 772 N N . SER A 1 96 ? -8.766 2.749 21.997 1.00 67.44 96 SER A N 1
ATOM 773 C CA . SER A 1 96 ? -7.321 2.503 21.927 1.00 67.44 96 SER A CA 1
ATOM 774 C C . SER A 1 96 ? -6.831 2.394 20.481 1.00 67.44 96 SER A C 1
ATOM 776 O O . SER A 1 96 ? -5.721 2.828 20.163 1.00 67.44 96 SER A O 1
ATOM 778 N N . ALA A 1 97 ? -7.650 1.835 19.591 1.00 71.50 97 ALA A N 1
ATOM 779 C CA . ALA A 1 97 ? -7.353 1.738 18.167 1.00 71.50 97 ALA A CA 1
ATOM 780 C C . ALA A 1 97 ? -7.396 3.121 17.488 1.00 71.50 97 ALA A C 1
ATOM 782 O O . ALA A 1 97 ? -6.495 3.471 16.725 1.00 71.50 97 ALA A O 1
ATOM 783 N N . GLN A 1 98 ? -8.372 3.949 17.861 1.00 70.31 98 GLN A N 1
ATOM 784 C CA . GLN A 1 98 ? -8.503 5.340 17.439 1.00 70.31 98 GLN A CA 1
ATOM 785 C C . GLN A 1 98 ? -7.283 6.176 17.849 1.00 70.31 98 GLN A C 1
ATOM 787 O O . GLN A 1 98 ? -6.673 6.833 17.007 1.00 70.31 98 GLN A O 1
ATOM 792 N N . HIS A 1 99 ? -6.865 6.093 19.117 1.00 72.94 99 HIS A N 1
ATOM 793 C CA . HIS A 1 99 ? -5.680 6.804 19.607 1.00 72.94 99 HIS A CA 1
ATOM 794 C C . HIS A 1 99 ? -4.399 6.390 18.862 1.00 72.94 99 HIS A C 1
ATOM 796 O O . HIS A 1 99 ? -3.533 7.218 18.603 1.00 72.94 99 HIS A O 1
ATOM 802 N N . ARG A 1 100 ? -4.258 5.113 18.486 1.00 73.62 100 ARG A N 1
ATOM 803 C CA . ARG A 1 100 ? -3.112 4.627 17.691 1.00 73.62 100 ARG A CA 1
ATOM 804 C C . ARG A 1 100 ? -3.156 5.054 16.227 1.00 73.62 100 ARG A C 1
ATOM 806 O O . ARG A 1 100 ? -2.120 5.017 15.570 1.00 73.62 100 ARG A O 1
ATOM 813 N N . PHE A 1 101 ? -4.336 5.382 15.709 1.00 70.06 101 PHE A N 1
ATOM 814 C CA . PHE A 1 101 ? -4.491 5.896 14.354 1.00 70.06 101 PHE A CA 1
ATOM 815 C C . PHE A 1 101 ? -4.187 7.397 14.273 1.00 70.06 101 PHE A C 1
ATOM 817 O O . PHE A 1 101 ? -3.628 7.846 13.276 1.00 70.06 101 PHE A O 1
ATOM 824 N N . ASP A 1 102 ? -4.568 8.158 15.302 1.00 70.38 102 ASP A N 1
ATOM 825 C CA . ASP A 1 102 ? -4.425 9.619 15.337 1.00 70.38 102 ASP A CA 1
ATOM 826 C C . ASP A 1 102 ? -3.058 10.107 15.860 1.00 70.38 102 ASP A C 1
ATOM 828 O O . ASP A 1 102 ? -2.711 11.271 15.651 1.00 70.38 102 ASP A O 1
ATOM 832 N N . SER A 1 103 ? -2.288 9.233 16.518 1.00 58.47 103 SER A N 1
ATOM 833 C CA . SER A 1 103 ? -0.953 9.519 17.067 1.00 58.47 103 SER A CA 1
ATOM 834 C C . SER A 1 103 ? 0.197 9.165 16.126 1.00 58.47 103 SER A C 1
ATOM 836 O O . SER A 1 103 ? 1.261 9.802 16.312 1.00 58.47 103 SER A O 1
#